Protein AF-A0A9D5DM19-F1 (afdb_monomer_lite)

pLDDT: mean 89.09, std 9.11, range [48.09, 95.44]

Radius of gyration: 11.36 Å; chains: 1; bounding box: 30×22×26 Å

Sequence (59 aa):
MPVLMFCSKCGGPKKLSEYVLSQYVTKAPHIYCDLCDSTNLVTEELRQYAFQVKENDNW

Foldseek 3Di:
DWDWDADPPPRDTDTQDLCCLQPPLLPDQWDADPPPRDIDGNDPVSNVVSVVSNVVVPD

Organism: NCBI:txid444060

Structure (mmCIF, N/CA/C/O backbone):
data_AF-A0A9D5DM19-F1
#
_entry.id   AF-A0A9D5DM19-F1
#
loop_
_atom_site.group_PDB
_atom_site.id
_atom_site.type_symbol
_atom_site.label_atom_id
_atom_site.label_alt_id
_atom_site.label_comp_id
_atom_site.label_asym_id
_atom_site.label_entity_id
_atom_site.label_seq_id
_atom_site.pdbx_PDB_ins_code
_atom_site.Cartn_x
_atom_site.Cartn_y
_atom_site.Cartn_z
_atom_site.occupancy
_atom_site.B_iso_or_equiv
_atom_site.auth_seq_id
_atom_site.auth_comp_id
_atom_site.auth_asym_id
_atom_site.auth_atom_id
_atom_site.pdbx_PDB_model_num
ATOM 1 N N . MET A 1 1 ? -3.845 14.102 2.959 1.00 59.88 1 MET A N 1
ATOM 2 C CA . MET A 1 1 ? -2.657 14.321 2.089 1.00 59.88 1 MET A CA 1
ATOM 3 C C . MET A 1 1 ? -2.452 13.065 1.253 1.00 59.88 1 MET A C 1
ATOM 5 O O . MET A 1 1 ? -2.667 11.993 1.801 1.00 59.88 1 MET A O 1
ATOM 9 N N . PRO A 1 2 ? -2.079 13.147 -0.037 1.00 74.31 2 PRO A N 1
ATOM 10 C CA . PRO A 1 2 ? -1.870 11.948 -0.846 1.00 74.31 2 PRO A CA 1
ATOM 11 C C . PRO A 1 2 ? -0.625 11.189 -0.367 1.00 74.31 2 PRO A C 1
ATOM 13 O O . PRO A 1 2 ? 0.476 11.739 -0.386 1.00 74.31 2 PRO A O 1
ATOM 16 N N . VAL A 1 3 ? -0.790 9.927 0.034 1.00 87.69 3 VAL A N 1
ATOM 17 C CA . VAL A 1 3 ? 0.345 9.049 0.343 1.00 87.69 3 VAL A CA 1
ATOM 18 C C . VAL A 1 3 ? 0.933 8.524 -0.955 1.00 87.69 3 VAL A C 1
ATOM 20 O O . VAL A 1 3 ? 0.223 7.979 -1.805 1.00 87.69 3 VAL A O 1
ATOM 23 N N . LEU A 1 4 ? 2.243 8.690 -1.102 1.00 90.06 4 LEU A N 1
ATOM 24 C CA . LEU A 1 4 ? 3.008 8.137 -2.207 1.00 90.06 4 LEU A CA 1
ATOM 25 C C . LEU A 1 4 ? 3.838 6.963 -1.709 1.00 90.06 4 LEU A C 1
ATOM 27 O O . LEU A 1 4 ? 4.644 7.106 -0.793 1.00 90.06 4 LEU A O 1
ATOM 31 N N . MET A 1 5 ? 3.664 5.819 -2.356 1.00 89.81 5 MET A N 1
ATOM 32 C CA . MET A 1 5 ? 4.571 4.690 -2.230 1.00 89.81 5 MET A CA 1
ATOM 33 C C . MET A 1 5 ? 5.478 4.663 -3.455 1.00 89.81 5 MET A C 1
ATOM 35 O O . MET A 1 5 ? 4.992 4.723 -4.581 1.00 89.81 5 MET A O 1
ATOM 39 N N . PHE A 1 6 ? 6.784 4.549 -3.250 1.00 92.31 6 PHE A N 1
ATOM 40 C CA . PHE A 1 6 ? 7.740 4.412 -4.344 1.00 92.31 6 PHE A CA 1
ATOM 41 C C . PHE A 1 6 ? 8.116 2.947 -4.522 1.00 92.31 6 PHE A C 1
ATOM 43 O O . PHE A 1 6 ? 8.339 2.228 -3.548 1.00 92.31 6 PHE A O 1
ATOM 50 N N . CYS A 1 7 ? 8.178 2.497 -5.771 1.00 94.12 7 CYS A N 1
ATOM 51 C CA . CYS A 1 7 ? 8.590 1.138 -6.063 1.00 94.12 7 CYS A CA 1
ATOM 52 C C . CYS A 1 7 ? 10.075 0.934 -5.735 1.00 94.12 7 CYS A C 1
ATOM 54 O O . CYS A 1 7 ? 10.923 1.669 -6.237 1.00 94.12 7 CYS A O 1
ATOM 56 N N . SER A 1 8 ? 10.401 -0.110 -4.973 1.00 93.56 8 SER A N 1
ATOM 57 C CA . SER A 1 8 ? 11.781 -0.451 -4.607 1.00 93.56 8 SER A CA 1
ATOM 58 C C . SER A 1 8 ? 12.645 -0.884 -5.796 1.00 93.56 8 SER A C 1
ATOM 60 O O . SER A 1 8 ? 13.868 -0.826 -5.710 1.00 93.56 8 SER A O 1
ATOM 62 N N . LYS A 1 9 ? 12.027 -1.308 -6.907 1.00 95.00 9 LYS A N 1
ATOM 63 C CA . LYS A 1 9 ? 12.725 -1.769 -8.113 1.00 95.00 9 LYS A CA 1
ATOM 64 C C . LYS A 1 9 ? 12.979 -0.652 -9.124 1.00 95.00 9 LYS A C 1
ATOM 66 O O . LYS A 1 9 ? 14.105 -0.498 -9.579 1.00 95.00 9 LYS A O 1
ATOM 71 N N . CYS A 1 10 ? 11.942 0.095 -9.513 1.00 95.44 10 CYS A N 1
ATOM 72 C CA . CYS A 1 10 ? 12.041 1.108 -10.574 1.00 95.44 10 CYS A CA 1
ATOM 73 C C . CYS A 1 10 ? 11.936 2.560 -10.080 1.00 95.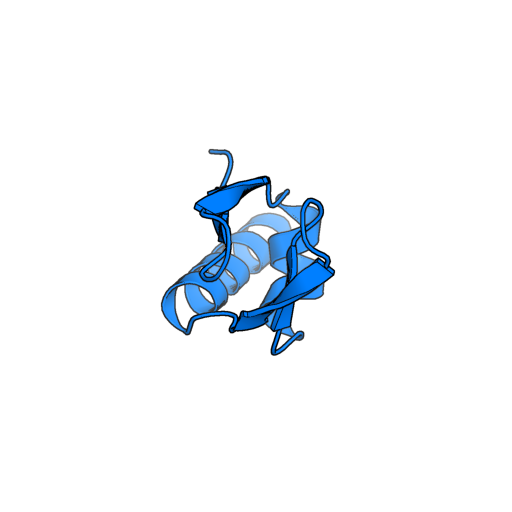44 10 CYS A C 1
ATOM 75 O O . CYS A 1 10 ? 12.023 3.475 -10.892 1.00 95.44 10 CYS A O 1
ATOM 77 N N . GLY A 1 11 ? 11.696 2.791 -8.784 1.00 94.81 11 GLY A N 1
ATOM 78 C CA . GLY A 1 11 ? 11.492 4.133 -8.224 1.00 94.81 11 GLY A CA 1
ATOM 79 C C . GLY A 1 11 ? 10.162 4.788 -8.616 1.00 94.81 11 GLY A C 1
ATOM 80 O O . GLY A 1 11 ? 9.929 5.948 -8.294 1.00 94.81 11 GLY A O 1
ATOM 81 N N . GLY A 1 12 ? 9.279 4.066 -9.309 1.00 95.00 12 GLY A N 1
ATOM 82 C CA . GLY A 1 12 ? 7.992 4.577 -9.767 1.00 95.00 12 GLY A CA 1
ATOM 83 C C . GLY A 1 12 ? 7.062 4.974 -8.615 1.00 95.00 12 GLY A C 1
ATOM 84 O O . GLY A 1 12 ? 6.874 4.156 -7.709 1.00 95.00 12 GLY A O 1
ATOM 85 N N . PRO A 1 13 ? 6.452 6.173 -8.633 1.00 93.12 13 PRO A N 1
ATOM 86 C CA . PRO A 1 13 ? 5.506 6.583 -7.605 1.00 93.12 13 PRO A CA 1
ATOM 87 C C . PRO A 1 13 ? 4.127 5.955 -7.837 1.00 93.12 13 PRO A C 1
ATOM 89 O O . PRO A 1 13 ? 3.603 5.961 -8.950 1.00 93.12 13 PRO A O 1
ATOM 92 N N . LYS A 1 14 ? 3.496 5.495 -6.760 1.00 91.12 14 LYS A N 1
ATOM 93 C CA . LYS A 1 14 ? 2.105 5.048 -6.720 1.00 91.12 14 LYS A CA 1
ATOM 94 C C . LYS A 1 14 ? 1.343 5.856 -5.681 1.00 91.12 14 LYS A C 1
ATOM 96 O O . LYS A 1 14 ? 1.718 5.889 -4.510 1.00 91.12 14 LYS A O 1
ATOM 101 N N . LYS A 1 15 ? 0.265 6.510 -6.113 1.00 92.44 15 LYS A N 1
ATOM 102 C CA . LYS A 1 15 ? -0.654 7.221 -5.218 1.00 92.44 15 LYS A CA 1
ATOM 103 C C . LYS A 1 15 ? -1.567 6.213 -4.535 1.00 92.44 15 LYS A C 1
ATOM 105 O O . LYS A 1 15 ? -2.251 5.449 -5.211 1.00 92.44 15 LYS A O 1
ATOM 110 N N . LEU A 1 16 ? -1.590 6.236 -3.209 1.00 91.50 16 LEU A N 1
ATOM 111 C CA . LEU A 1 16 ? -2.516 5.450 -2.406 1.00 91.50 16 LEU A CA 1
ATOM 112 C C . LEU A 1 16 ? -3.658 6.368 -1.966 1.00 91.50 16 LEU A C 1
ATOM 114 O O . LEU A 1 16 ? -3.429 7.365 -1.280 1.00 91.50 16 LEU A O 1
ATOM 118 N N . SER A 1 17 ? -4.877 6.062 -2.413 1.00 91.12 17 SER A N 1
ATOM 119 C CA . SER A 1 17 ? -6.079 6.749 -1.937 1.00 91.12 17 SER A CA 1
ATOM 120 C C . SER A 1 17 ? -6.428 6.295 -0.519 1.00 91.12 17 SER A C 1
ATOM 122 O O . SER A 1 17 ? -6.008 5.219 -0.093 1.00 91.12 17 SER A O 1
ATOM 124 N N . GLU A 1 18 ? -7.235 7.081 0.194 1.00 90.25 18 GLU A N 1
ATOM 125 C CA . GLU A 1 18 ? -7.746 6.716 1.526 1.00 90.25 18 GLU A CA 1
ATOM 126 C C . GLU A 1 18 ? -8.459 5.360 1.502 1.00 90.25 18 GLU A C 1
ATOM 128 O O . GLU A 1 18 ? -8.173 4.507 2.333 1.00 90.25 18 GLU A O 1
ATOM 133 N N . TYR A 1 19 ? -9.259 5.092 0.464 1.00 89.38 19 TYR A N 1
ATOM 134 C CA . TYR A 1 19 ? -9.880 3.782 0.251 1.00 89.38 19 TYR A CA 1
ATOM 135 C C . TYR A 1 19 ? -8.856 2.641 0.132 1.00 89.38 19 TYR A C 1
ATOM 137 O O . TYR A 1 19 ? -9.011 1.589 0.751 1.00 89.38 19 TYR A O 1
ATOM 145 N N . VAL A 1 20 ? -7.791 2.829 -0.660 1.00 90.19 20 VAL A N 1
ATOM 146 C CA . VAL A 1 20 ? -6.737 1.811 -0.811 1.00 90.19 20 VAL A CA 1
ATOM 147 C C . VAL A 1 20 ? -6.016 1.604 0.519 1.00 90.19 20 VAL A C 1
ATOM 149 O O . VAL A 1 20 ? -5.761 0.464 0.903 1.00 90.19 20 VAL A O 1
ATOM 152 N N . LEU A 1 21 ? -5.728 2.677 1.252 1.00 91.19 21 LEU A N 1
ATOM 153 C CA . LEU A 1 21 ? -5.125 2.595 2.578 1.00 91.19 21 LEU A CA 1
ATOM 154 C C . LEU A 1 21 ? -6.029 1.810 3.542 1.00 91.19 21 LEU A C 1
ATOM 156 O O . LEU A 1 21 ? -5.620 0.758 4.034 1.00 91.19 21 LEU A O 1
ATOM 160 N N . SER A 1 22 ? -7.273 2.243 3.747 1.00 90.81 22 SER A N 1
ATOM 161 C CA . SER A 1 22 ? -8.162 1.676 4.766 1.00 90.81 22 SER A CA 1
ATOM 162 C C . SER A 1 22 ? -8.606 0.241 4.459 1.00 90.81 22 SER A C 1
ATOM 164 O O . SER A 1 22 ? -8.664 -0.595 5.370 1.00 90.81 22 SER A O 1
ATOM 166 N N . GLN A 1 23 ? -8.867 -0.088 3.189 1.00 89.06 23 GLN A N 1
ATOM 167 C CA . GLN A 1 23 ? -9.408 -1.398 2.800 1.00 89.06 23 GLN A CA 1
ATOM 168 C C . GLN A 1 23 ? -8.349 -2.413 2.376 1.00 89.06 23 GLN A C 1
ATOM 170 O O . GLN A 1 23 ? -8.515 -3.608 2.646 1.00 89.06 23 GLN A O 1
ATOM 175 N N . TYR A 1 24 ? -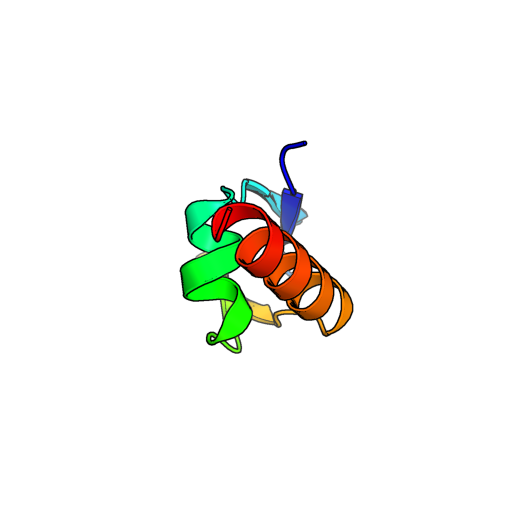7.288 -1.960 1.702 1.00 89.62 24 TYR A N 1
ATOM 176 C CA . TYR A 1 24 ? -6.304 -2.848 1.086 1.00 89.62 24 TYR A CA 1
ATOM 177 C C . TYR A 1 24 ? -5.015 -2.925 1.905 1.00 89.62 24 TYR A C 1
ATOM 179 O O . TYR A 1 24 ? -4.623 -4.017 2.310 1.00 89.62 24 TYR A O 1
ATOM 187 N N . VAL A 1 25 ? -4.379 -1.793 2.215 1.00 92.56 25 VAL A N 1
ATOM 188 C CA . VAL A 1 25 ? -3.072 -1.763 2.907 1.00 92.56 25 VAL A CA 1
ATOM 189 C C . VAL A 1 25 ? -3.140 -2.353 4.319 1.00 92.56 25 VAL A C 1
ATOM 191 O O . VAL A 1 25 ? -2.193 -3.005 4.759 1.00 92.56 25 VAL A O 1
ATOM 194 N N 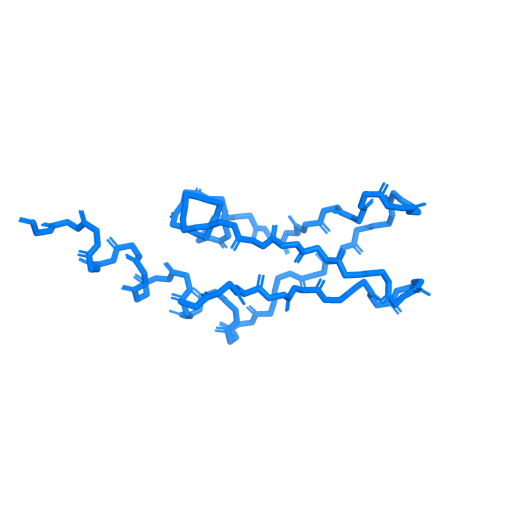. THR A 1 26 ? -4.278 -2.212 5.003 1.00 91.38 26 THR A N 1
ATOM 195 C CA . THR A 1 26 ? -4.506 -2.819 6.329 1.00 91.38 26 THR A CA 1
ATOM 196 C C . THR A 1 26 ? -4.449 -4.352 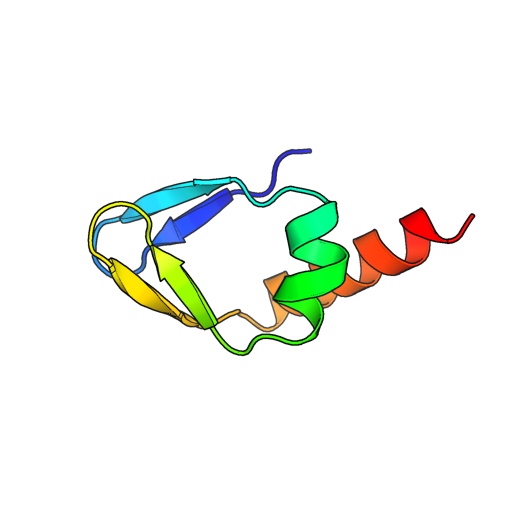6.327 1.00 91.38 26 THR A C 1
ATOM 198 O O . THR A 1 26 ? -4.192 -4.954 7.369 1.00 91.38 26 THR A O 1
ATOM 201 N N . LYS A 1 27 ? -4.672 -5.005 5.176 1.00 91.12 27 LYS A N 1
ATOM 202 C CA . LYS A 1 27 ? -4.760 -6.473 5.052 1.00 91.12 27 LYS A CA 1
ATOM 203 C C . LYS A 1 27 ? -3.662 -7.058 4.166 1.00 91.12 27 LYS A C 1
ATOM 205 O O . LYS A 1 27 ? -3.114 -8.114 4.476 1.00 91.12 27 LYS A O 1
ATOM 210 N N . ALA A 1 28 ? -3.345 -6.395 3.060 1.00 91.38 28 ALA A N 1
ATOM 211 C CA . ALA A 1 28 ? -2.446 -6.914 2.045 1.00 91.38 28 ALA A CA 1
ATOM 212 C C . ALA A 1 28 ? -0.978 -6.842 2.507 1.00 91.38 28 ALA A C 1
ATOM 214 O O . ALA A 1 28 ? -0.534 -5.799 2.994 1.00 91.38 28 ALA A O 1
ATOM 215 N N . PRO A 1 29 ? -0.190 -7.919 2.344 1.00 90.75 29 PRO A N 1
ATOM 216 C CA . PRO A 1 29 ? 1.247 -7.893 2.628 1.00 90.75 29 PRO A CA 1
ATOM 217 C C . PRO A 1 29 ? 2.047 -7.157 1.543 1.00 90.75 29 PRO A C 1
ATOM 219 O O . PRO A 1 29 ? 3.181 -6.737 1.782 1.00 90.75 29 PRO A O 1
ATOM 222 N N . HIS A 1 30 ? 1.462 -6.988 0.351 1.00 93.25 30 HIS A N 1
ATOM 223 C CA . HIS A 1 30 ? 2.150 -6.447 -0.811 1.00 93.25 30 HIS A CA 1
ATOM 224 C C . HIS A 1 30 ? 1.281 -5.541 -1.692 1.00 93.25 30 HIS A C 1
ATOM 226 O O . HIS A 1 30 ? 0.062 -5.711 -1.783 1.00 93.25 30 HIS A O 1
ATOM 232 N N . ILE A 1 31 ? 1.942 -4.626 -2.407 1.00 91.50 31 ILE A N 1
ATOM 233 C CA . ILE A 1 31 ? 1.354 -3.727 -3.409 1.00 91.50 31 ILE A CA 1
ATOM 234 C C . ILE A 1 31 ? 2.159 -3.821 -4.713 1.00 91.50 31 ILE A C 1
ATOM 236 O O . ILE A 1 31 ? 3.388 -3.712 -4.712 1.00 91.50 31 ILE A O 1
ATOM 240 N N . TYR A 1 32 ? 1.470 -3.995 -5.841 1.00 91.88 32 TYR A N 1
ATOM 241 C CA . TYR A 1 32 ? 2.094 -4.030 -7.166 1.00 91.88 32 TYR A CA 1
ATOM 242 C C . TYR A 1 32 ? 2.409 -2.624 -7.688 1.00 91.88 32 TYR A C 1
ATOM 244 O O . TYR A 1 32 ? 1.617 -1.689 -7.518 1.00 91.88 32 TYR A O 1
ATOM 252 N N . CYS A 1 33 ? 3.570 -2.485 -8.328 1.00 92.44 33 CYS A N 1
ATOM 253 C CA . CYS A 1 33 ? 3.947 -1.287 -9.072 1.00 92.44 33 CYS A CA 1
ATOM 254 C C . CYS A 1 33 ? 3.239 -1.253 -10.431 1.00 92.44 33 CYS A C 1
ATOM 256 O O . CYS A 1 33 ? 3.350 -2.211 -11.182 1.00 92.44 33 CYS A O 1
ATOM 258 N N . ASP A 1 34 ? 2.618 -0.126 -10.778 1.00 91.62 34 ASP A N 1
ATOM 259 C CA . ASP A 1 34 ? 1.888 0.033 -12.048 1.00 91.62 34 ASP A CA 1
ATOM 260 C C . ASP A 1 34 ? 2.803 0.216 -13.276 1.00 91.62 34 ASP A C 1
ATOM 262 O O . ASP A 1 34 ? 2.320 0.260 -14.401 1.00 91.62 34 ASP A O 1
ATOM 266 N N . LEU A 1 35 ? 4.119 0.380 -13.073 1.00 94.25 35 LEU A N 1
ATOM 267 C CA . LEU A 1 35 ? 5.080 0.667 -14.149 1.00 94.25 35 LEU A CA 1
ATOM 268 C C . LEU A 1 35 ? 5.962 -0.521 -14.535 1.00 94.25 35 LEU A C 1
ATOM 270 O O . LEU A 1 35 ? 6.423 -0.593 -15.668 1.00 94.25 35 LEU A O 1
ATOM 274 N N . CYS A 1 36 ? 6.279 -1.404 -13.588 1.00 94.12 36 CYS A N 1
ATOM 275 C CA . CYS A 1 36 ? 7.189 -2.528 -13.835 1.00 94.12 36 CYS A CA 1
ATOM 276 C C . CYS A 1 36 ? 6.680 -3.858 -13.272 1.00 94.12 36 CYS A C 1
ATOM 278 O O . CYS A 1 36 ? 7.459 -4.810 -13.176 1.00 94.12 36 CYS A O 1
ATOM 280 N N . ASP A 1 37 ? 5.416 -3.888 -12.834 1.00 92.50 37 ASP A N 1
ATOM 281 C CA . ASP A 1 37 ? 4.689 -5.044 -12.294 1.00 92.50 37 ASP A CA 1
ATOM 282 C C . ASP A 1 37 ? 5.363 -5.759 -11.114 1.00 92.50 37 ASP A C 1
ATOM 284 O O . ASP A 1 37 ? 4.927 -6.820 -10.666 1.00 92.50 37 ASP A O 1
ATOM 288 N N . SER A 1 38 ? 6.420 -5.175 -10.545 1.00 95.00 38 SER A N 1
ATOM 289 C CA . SER A 1 38 ? 7.095 -5.756 -9.395 1.00 95.00 38 SER A CA 1
ATOM 290 C C . SER A 1 38 ? 6.280 -5.571 -8.123 1.00 95.00 38 SER A C 1
ATOM 292 O O . SER A 1 38 ? 5.669 -4.523 -7.887 1.00 95.00 38 SER A O 1
ATOM 294 N N . THR A 1 39 ? 6.359 -6.569 -7.257 1.00 93.50 39 THR A N 1
ATOM 295 C CA . THR A 1 39 ? 5.748 -6.571 -5.934 1.00 93.50 39 THR A CA 1
ATOM 296 C C . THR A 1 39 ? 6.581 -5.760 -4.942 1.00 93.50 39 THR A C 1
ATOM 298 O O . THR A 1 39 ? 7.787 -5.962 -4.827 1.00 93.50 39 THR A O 1
ATOM 301 N N . ASN A 1 40 ? 5.934 -4.869 -4.191 1.00 93.06 40 ASN A N 1
ATOM 302 C CA . ASN A 1 40 ? 6.546 -4.127 -3.093 1.00 93.06 40 ASN A CA 1
ATOM 303 C C . ASN A 1 40 ? 5.953 -4.591 -1.763 1.00 93.06 40 ASN A C 1
ATOM 305 O O . ASN A 1 40 ? 4.746 -4.813 -1.663 1.00 93.06 40 ASN A O 1
ATOM 309 N N . LEU A 1 41 ? 6.798 -4.721 -0.742 1.00 93.69 41 LEU A N 1
ATOM 310 C CA . LEU A 1 41 ? 6.362 -4.996 0.625 1.00 93.69 41 LEU A CA 1
ATOM 311 C C . LEU A 1 41 ? 5.622 -3.787 1.197 1.00 93.69 41 LEU A C 1
ATOM 313 O O . LEU A 1 41 ? 6.075 -2.650 1.056 1.00 93.69 41 LEU A O 1
ATOM 317 N N . VAL A 1 42 ? 4.500 -4.044 1.863 1.00 92.62 42 VAL A N 1
ATOM 318 C CA . VAL A 1 42 ? 3.869 -3.045 2.726 1.00 92.62 42 VAL A CA 1
ATOM 319 C C . VAL A 1 42 ? 4.706 -2.948 3.996 1.00 92.62 42 VAL A C 1
ATOM 321 O O . VAL A 1 42 ? 4.851 -3.935 4.715 1.00 92.62 42 VAL A O 1
ATOM 324 N N . THR A 1 43 ? 5.282 -1.776 4.255 1.00 91.75 43 THR A N 1
ATOM 325 C CA . THR A 1 43 ? 6.040 -1.533 5.484 1.00 91.75 43 THR A CA 1
ATOM 326 C C . THR A 1 43 ? 5.103 -1.424 6.681 1.00 91.75 43 THR A C 1
ATOM 328 O O . THR A 1 43 ? 3.931 -1.065 6.545 1.00 91.75 43 THR A O 1
ATOM 331 N N . GLU A 1 44 ? 5.633 -1.704 7.870 1.00 92.25 44 GLU A N 1
ATOM 332 C CA . GLU A 1 44 ? 4.875 -1.573 9.115 1.00 92.25 44 GLU A CA 1
ATOM 333 C C . GLU A 1 44 ? 4.400 -0.128 9.336 1.00 92.25 44 GLU A C 1
ATOM 335 O O . GLU A 1 44 ? 3.244 0.097 9.673 1.00 92.25 44 GLU A O 1
ATOM 340 N N . GLU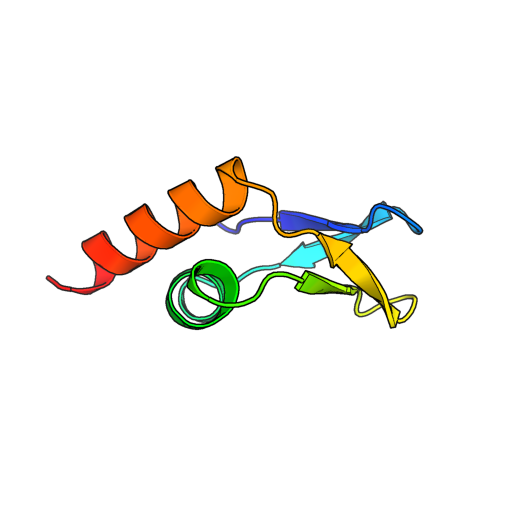 A 1 45 ? 5.242 0.861 9.026 1.00 91.94 45 GLU A N 1
ATOM 341 C CA . GLU A 1 45 ? 4.884 2.286 9.090 1.00 91.94 45 GLU A CA 1
ATOM 342 C C . GLU A 1 45 ? 3.682 2.624 8.194 1.00 91.94 45 GLU A C 1
ATOM 344 O O . GLU A 1 45 ? 2.732 3.280 8.624 1.00 91.94 45 GLU A O 1
ATOM 349 N N . LEU A 1 46 ? 3.685 2.129 6.950 1.00 91.56 46 LEU A N 1
ATOM 350 C CA . LEU A 1 46 ? 2.587 2.350 6.011 1.00 91.56 46 LEU A CA 1
ATOM 351 C C . LEU A 1 46 ? 1.298 1.667 6.489 1.00 91.56 46 LEU A C 1
ATOM 353 O O . LEU A 1 46 ? 0.202 2.203 6.308 1.00 91.56 46 LEU A O 1
ATOM 357 N N . ARG A 1 47 ? 1.421 0.497 7.121 1.00 93.00 47 ARG A N 1
ATOM 358 C CA . ARG A 1 47 ? 0.295 -0.243 7.695 1.00 93.00 47 ARG A CA 1
ATOM 359 C C . ARG A 1 47 ? -0.298 0.464 8.914 1.00 93.00 47 ARG A C 1
ATOM 361 O O . ARG A 1 47 ? -1.519 0.575 9.002 1.00 93.00 47 ARG A O 1
ATOM 368 N N . GLN A 1 48 ? 0.534 0.984 9.810 1.00 93.25 48 GLN A N 1
ATOM 369 C CA . GLN A 1 48 ? 0.086 1.775 10.960 1.00 93.25 48 GLN A CA 1
ATOM 370 C C . GLN A 1 48 ? -0.639 3.044 10.513 1.00 93.25 48 GLN A C 1
ATOM 372 O O . GLN A 1 48 ? -1.725 3.341 11.011 1.00 93.25 48 GLN A O 1
ATOM 377 N N . TYR A 1 49 ? -0.105 3.737 9.505 1.00 92.06 49 TYR A N 1
ATOM 378 C CA . TYR A 1 49 ? -0.788 4.883 8.911 1.00 92.06 49 TYR A CA 1
ATOM 379 C C . TYR A 1 49 ? -2.147 4.497 8.306 1.00 92.06 49 TYR A C 1
ATOM 381 O O . TYR A 1 49 ? -3.152 5.169 8.528 1.00 92.06 49 TYR A O 1
ATOM 389 N N . ALA A 1 50 ? -2.212 3.378 7.582 1.00 92.31 50 ALA A N 1
ATOM 390 C CA . ALA A 1 50 ? -3.459 2.880 7.014 1.00 92.31 50 ALA A CA 1
ATOM 391 C C . ALA A 1 50 ? -4.528 2.554 8.077 1.00 92.31 50 ALA A C 1
ATOM 393 O O . ALA A 1 50 ? -5.716 2.779 7.832 1.00 92.31 50 ALA A O 1
ATOM 394 N N . PHE A 1 51 ? -4.129 2.067 9.259 1.00 93.25 51 PHE A N 1
ATOM 395 C CA . PHE A 1 51 ? -5.049 1.877 10.386 1.00 93.25 51 PHE A CA 1
ATOM 396 C C . PHE A 1 51 ? -5.595 3.202 10.925 1.00 93.25 51 PHE A C 1
ATOM 398 O O . PHE A 1 51 ? -6.802 3.303 11.119 1.00 93.25 51 PHE A O 1
ATOM 405 N N . GLN A 1 52 ? -4.755 4.229 11.073 1.00 91.56 52 GLN A N 1
ATOM 406 C CA . GLN A 1 52 ? -5.201 5.559 11.513 1.00 91.56 52 GLN A CA 1
ATOM 407 C C . GLN A 1 52 ? -6.219 6.174 10.544 1.00 91.56 52 GLN A C 1
ATOM 409 O O . GLN A 1 52 ? -7.232 6.724 10.967 1.00 91.56 52 GLN A O 1
ATOM 414 N N . VAL A 1 53 ? -5.983 6.045 9.233 1.00 88.56 53 VAL A N 1
ATOM 415 C CA . VAL A 1 53 ? -6.934 6.512 8.208 1.00 88.56 53 VAL A CA 1
ATOM 416 C C . VAL A 1 53 ? -8.269 5.777 8.335 1.00 88.56 53 VAL A C 1
ATOM 418 O O . VAL A 1 53 ? -9.319 6.409 8.345 1.00 88.56 53 VAL A O 1
ATOM 421 N N . LYS A 1 54 ? -8.239 4.450 8.507 1.00 88.00 54 LYS A N 1
ATOM 422 C CA . LYS A 1 54 ? -9.453 3.645 8.683 1.00 88.00 54 LYS A CA 1
ATOM 423 C C . LYS A 1 54 ? -10.250 4.031 9.934 1.00 88.00 54 LYS A C 1
ATOM 425 O O . LYS A 1 54 ? -11.472 3.962 9.902 1.00 88.00 54 LYS A O 1
ATOM 430 N N . GLU A 1 55 ? -9.587 4.360 11.038 1.00 86.94 55 GLU A N 1
ATOM 431 C CA . GLU A 1 55 ? -10.261 4.783 12.272 1.00 86.94 55 GLU A CA 1
ATOM 432 C C . GLU A 1 55 ? -10.941 6.146 12.108 1.00 86.94 55 GLU A C 1
ATOM 434 O O . GLU A 1 55 ? -12.082 6.296 12.539 1.00 86.94 55 GLU A O 1
ATOM 439 N N . ASN A 1 56 ? -10.298 7.083 11.407 1.00 77.62 56 ASN A N 1
ATOM 440 C CA . ASN A 1 56 ? -10.863 8.404 11.125 1.00 77.62 56 ASN A CA 1
ATOM 441 C C . ASN A 1 56 ? -12.063 8.368 10.155 1.00 77.62 56 ASN A C 1
ATOM 443 O O . ASN A 1 56 ? -12.926 9.236 10.243 1.00 77.62 56 ASN A O 1
ATOM 447 N N . ASP A 1 57 ? -12.136 7.374 9.261 1.00 66.25 57 ASP A N 1
ATOM 448 C CA . ASP A 1 57 ? -13.263 7.172 8.329 1.00 66.25 57 ASP A CA 1
ATOM 449 C C . ASP A 1 57 ? -14.547 6.646 9.016 1.00 66.25 57 ASP A C 1
ATOM 451 O O . ASP A 1 57 ? -15.603 6.615 8.387 1.00 66.25 57 ASP A O 1
ATOM 455 N N . ASN A 1 58 ? -14.481 6.186 10.276 1.00 59.44 58 ASN A N 1
ATOM 456 C CA . ASN A 1 58 ? -15.619 5.585 10.998 1.00 59.44 58 ASN A CA 1
ATOM 457 C C . ASN A 1 58 ? -16.385 6.571 11.912 1.00 59.44 58 ASN A C 1
ATOM 459 O O . ASN A 1 58 ? -17.076 6.127 12.836 1.00 59.44 58 ASN A O 1
ATOM 463 N N . TRP A 1 59 ? -16.275 7.880 11.674 1.00 48.09 59 TRP A N 1
ATOM 46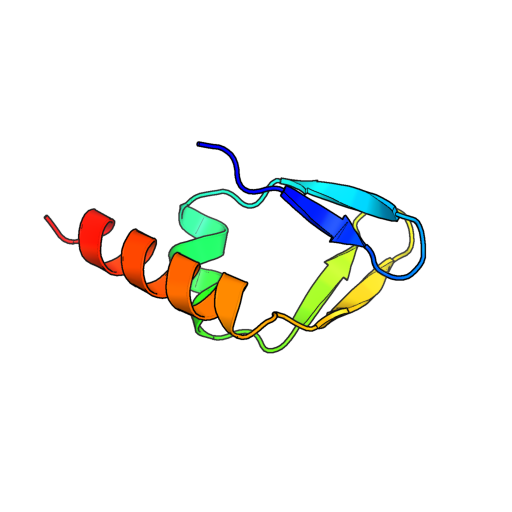4 C CA . TRP A 1 59 ? -17.077 8.928 12.328 1.00 48.09 59 TRP A CA 1
ATOM 465 C C . TRP A 1 59 ? -18.097 9.542 11.369 1.00 48.09 59 TRP A C 1
ATOM 467 O O . TRP A 1 59 ? -19.146 10.002 11.876 1.00 48.09 59 TRP A O 1
#

Secondary structure (DSSP, 8-state):
--EEEEPTTT--EEEEPHHIIIIIITT-SEEE-TTT--EEEPPHHHHHHHHHHHHHTT-